Protein AF-A0AAN0LE16-F1 (afdb_monomer)

Radius of gyration: 21.54 Å; Cα contacts (8 Å, |Δi|>4): 154; chains: 1; bounding box: 34×26×101 Å

Foldseek 3Di:
DDDDDPPPPPPPPPPPPPPDPVLVVVVVQWDPDWDWQDDPVATKTWTDGPPAQKIKIDGDPVVLVVVVVCVVPPPDDDDPDDPQRVRLVSVLSVCVVVVNNQKHFDDWADSDPPIIMTGIDGPDDDPPDDD

Mean predicted aligned error: 11.88 Å

Solvent-accessible surface area (backbone atoms only — not comparable to full-atom values): 8184 Å² total; per-residue (Å²): 134,83,90,82,85,84,80,83,74,82,81,78,74,75,84,73,73,85,72,52,69,67,45,58,56,56,59,65,52,35,43,87,64,76,42,79,42,81,52,102,88,49,52,31,38,34,23,48,37,73,85,54,62,34,35,40,31,31,67,34,74,74,51,50,55,48,48,58,49,40,72,75,69,42,91,88,68,86,68,100,59,54,75,64,57,52,48,50,48,49,52,50,49,49,33,39,77,70,79,36,56,79,37,40,77,77,49,81,38,84,62,46,96,78,34,32,38,36,31,46,49,65,76,76,80,75,78,82,79,86,128

Nearest PDB structures (foldseek):
  1sj5-assembly1_A  TM=2.923E-01  e=8.971E-01  Thermotoga maritima
  4yff-assembly1_D  TM=3.882E-01  e=1.872E+00  Homo sapiens
  4yff-assembly2_C  TM=3.884E-01  e=1.872E+00  Homo sapiens
  1vjl-assembly1_A  TM=2.701E-01  e=1.558E+00  Thermotoga maritima
  5dv7-assembly1_C  TM=2.361E-01  e=1.991E+00  Mus musculus

Sequence (131 aa):
MYMKIAFAVSLTACLVGCATTESMSRVSSYRQTVIHVPMPDDTYRLYEHKSDDSLLVAPSMSKIVSIGMAQGATLGLADTMTPEQKLEAAAQQHLTNTGRGQCKITRGYMLQKPLFEFWFECPAPLPASKT

Structure (mmCIF, N/CA/C/O backbone):
data_AF-A0AAN0LE16-F1
#
_entry.id   AF-A0AAN0LE16-F1
#
loop_
_atom_site.group_PDB
_atom_site.id
_atom_site.type_symbol
_atom_site.label_atom_id
_atom_site.label_alt_id
_atom_site.label_comp_id
_atom_site.label_asym_id
_atom_site.label_entity_id
_atom_site.label_seq_id
_atom_site.pdbx_PDB_ins_code
_atom_site.Cartn_x
_atom_site.Cartn_y
_atom_site.Cartn_z
_atom_site.occupancy
_atom_site.B_iso_or_equiv
_atom_site.auth_seq_id
_atom_site.auth_comp_id
_atom_site.auth_asym_id
_atom_site.auth_atom_id
_atom_site.pdbx_PDB_model_num
ATOM 1 N N . MET A 1 1 ? 5.303 -10.128 -64.568 1.00 34.38 1 MET A N 1
ATOM 2 C CA . MET A 1 1 ? 6.570 -9.485 -64.160 1.00 34.38 1 MET A CA 1
ATOM 3 C C . MET A 1 1 ? 6.221 -8.274 -63.291 1.00 34.38 1 MET A C 1
ATOM 5 O O . MET A 1 1 ? 5.522 -7.410 -63.792 1.00 34.38 1 MET A O 1
ATOM 9 N N . TYR A 1 2 ? 6.600 -8.318 -62.002 1.00 42.81 2 TYR A N 1
ATOM 10 C CA . TYR A 1 2 ? 6.772 -7.246 -60.989 1.00 42.81 2 TYR A CA 1
ATOM 11 C C . TYR A 1 2 ? 5.765 -6.067 -60.927 1.00 42.81 2 TYR A C 1
ATOM 13 O O . TYR A 1 2 ? 5.731 -5.226 -61.811 1.00 42.81 2 TYR A O 1
ATOM 21 N N . MET A 1 3 ? 4.885 -6.001 -59.912 1.00 42.00 3 MET A N 1
ATOM 22 C CA . MET A 1 3 ? 5.106 -5.405 -58.567 1.00 42.00 3 MET A CA 1
ATOM 23 C C . MET A 1 3 ? 5.349 -3.883 -58.655 1.00 42.00 3 MET A C 1
ATOM 25 O O . MET A 1 3 ? 6.356 -3.456 -59.207 1.00 42.00 3 MET A O 1
ATOM 29 N N . LYS A 1 4 ? 4.467 -3.019 -58.130 1.00 40.91 4 LYS A N 1
ATOM 30 C CA . LYS A 1 4 ? 4.524 -2.543 -56.734 1.00 40.91 4 LYS A CA 1
ATOM 31 C C . LYS A 1 4 ? 3.245 -1.776 -56.363 1.00 40.91 4 LYS A C 1
ATOM 33 O O . LYS A 1 4 ? 2.940 -0.740 -56.943 1.00 40.91 4 LYS A O 1
ATOM 38 N N . ILE A 1 5 ? 2.544 -2.285 -55.356 1.00 57.62 5 ILE A N 1
ATOM 39 C CA . ILE A 1 5 ? 1.454 -1.614 -54.648 1.00 57.62 5 ILE A CA 1
ATOM 40 C C . ILE A 1 5 ? 2.117 -0.711 -53.600 1.00 57.62 5 ILE A C 1
ATOM 42 O O . ILE A 1 5 ? 2.756 -1.216 -52.679 1.00 57.62 5 ILE A O 1
ATOM 46 N N . ALA A 1 6 ? 2.012 0.610 -53.742 1.00 49.53 6 ALA A N 1
ATOM 47 C CA . ALA A 1 6 ? 2.484 1.550 -52.727 1.00 49.53 6 ALA A CA 1
ATOM 48 C C . ALA A 1 6 ? 1.350 1.826 -51.729 1.00 49.53 6 ALA A C 1
ATOM 50 O O . ALA A 1 6 ? 0.603 2.794 -51.845 1.00 49.53 6 ALA A O 1
ATOM 51 N N . PHE A 1 7 ? 1.214 0.916 -50.764 1.00 46.38 7 PHE A N 1
ATOM 52 C CA . PHE A 1 7 ? 0.442 1.098 -49.538 1.00 46.38 7 PHE A CA 1
ATOM 53 C C . PHE A 1 7 ? 1.080 2.231 -48.714 1.00 46.38 7 PHE A C 1
ATOM 55 O O . PHE A 1 7 ? 2.042 2.011 -47.983 1.00 46.38 7 PHE A O 1
ATOM 62 N N . ALA A 1 8 ? 0.553 3.448 -48.821 1.00 51.22 8 ALA A N 1
ATOM 63 C CA . ALA A 1 8 ? 0.817 4.515 -47.859 1.00 51.22 8 ALA A CA 1
ATOM 64 C C . ALA A 1 8 ? -0.232 4.437 -46.737 1.00 51.22 8 ALA A C 1
ATOM 66 O O . ALA A 1 8 ? -1.139 5.259 -46.652 1.00 51.22 8 ALA A O 1
ATOM 67 N N . VAL A 1 9 ? -0.148 3.400 -45.898 1.00 56.00 9 VAL A N 1
ATOM 68 C CA . VAL A 1 9 ? -0.904 3.348 -44.639 1.00 56.00 9 VAL A CA 1
ATOM 69 C C . VAL A 1 9 ? -0.045 4.020 -43.580 1.00 56.00 9 VAL A C 1
ATOM 71 O O . VAL A 1 9 ? 0.924 3.453 -43.082 1.00 56.00 9 VAL A O 1
ATOM 74 N N . SER A 1 10 ? -0.390 5.275 -43.295 1.00 51.47 10 SER A N 1
ATOM 75 C CA . SER A 1 10 ? 0.132 6.042 -42.168 1.00 51.47 10 SER A CA 1
ATOM 76 C C . SER A 1 10 ? -0.201 5.294 -40.879 1.00 51.47 10 SER A C 1
ATOM 78 O O . SER A 1 10 ? -1.346 5.281 -40.429 1.00 51.47 10 SER A O 1
ATOM 80 N N . LEU A 1 11 ? 0.808 4.635 -40.314 1.00 54.72 11 LEU A N 1
ATOM 81 C CA . LEU A 1 11 ? 0.750 3.890 -39.064 1.00 54.72 11 LEU A CA 1
ATOM 82 C C . LEU A 1 11 ? 0.708 4.868 -37.875 1.00 54.72 11 LEU A C 1
ATOM 84 O O . LEU A 1 11 ? 1.636 4.937 -37.075 1.00 54.72 11 LEU A O 1
ATOM 88 N N . THR A 1 12 ? -0.365 5.649 -37.752 1.00 59.88 12 THR A N 1
ATOM 89 C CA . THR A 1 12 ? -0.654 6.403 -36.526 1.00 59.88 12 THR A CA 1
ATOM 90 C C . THR A 1 12 ? -1.321 5.443 -35.546 1.00 59.88 12 THR A C 1
ATOM 92 O O . THR A 1 12 ? -2.534 5.459 -35.353 1.00 59.88 12 THR A O 1
ATOM 95 N N . ALA A 1 13 ? -0.530 4.536 -34.970 1.00 57.16 13 ALA A N 1
ATOM 96 C CA . ALA A 1 13 ? -0.982 3.699 -33.870 1.00 57.16 13 ALA A CA 1
ATOM 97 C C . ALA A 1 13 ? -1.178 4.600 -32.645 1.00 57.16 13 ALA A C 1
ATOM 99 O O . ALA A 1 13 ? -0.218 5.018 -31.997 1.00 57.16 13 ALA A O 1
ATOM 100 N N . CYS A 1 14 ? -2.433 4.946 -32.360 1.00 51.38 14 CYS A N 1
ATOM 101 C CA . CYS A 1 14 ? -2.826 5.570 -31.110 1.00 51.38 14 CYS A CA 1
ATOM 102 C C . CYS A 1 14 ? -2.280 4.730 -29.947 1.00 51.38 14 CYS A C 1
ATOM 104 O O . CYS A 1 14 ? -2.691 3.587 -29.754 1.00 51.38 14 CYS A O 1
ATOM 106 N N . LEU A 1 15 ? -1.372 5.307 -29.159 1.00 51.12 15 LEU A N 1
ATOM 107 C CA . LEU A 1 15 ? -0.994 4.806 -27.840 1.00 51.12 15 LEU A CA 1
ATOM 108 C C . LEU A 1 15 ? -2.182 5.006 -26.888 1.00 51.12 15 LEU A C 1
ATOM 110 O O . LEU A 1 15 ? -2.142 5.835 -25.983 1.00 51.12 15 LEU A O 1
ATOM 114 N N . VAL A 1 16 ? -3.274 4.275 -27.107 1.00 56.88 16 VAL A N 1
ATOM 115 C CA . VAL A 1 16 ? -4.342 4.153 -26.117 1.00 56.88 16 VAL A CA 1
ATOM 116 C C . VAL A 1 16 ? -3.843 3.129 -25.107 1.00 56.88 16 VAL A C 1
ATOM 118 O O . VAL A 1 16 ? -4.120 1.934 -25.198 1.00 56.88 16 VAL A O 1
ATOM 121 N N . GLY A 1 17 ? -2.999 3.587 -24.180 1.00 56.88 17 GLY A N 1
ATOM 122 C CA . GLY A 1 17 ? -2.675 2.805 -22.998 1.00 56.88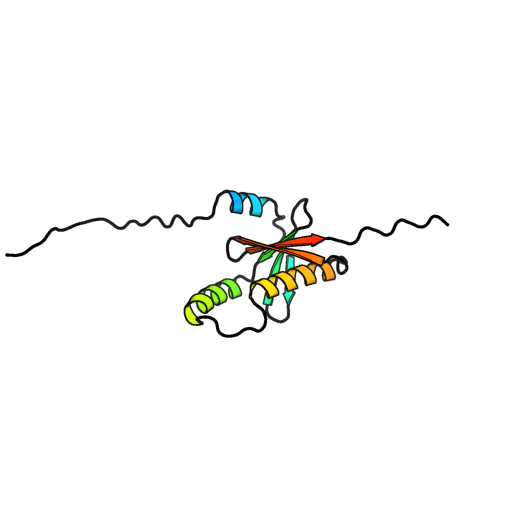 17 GLY A CA 1
ATOM 123 C C . GLY A 1 17 ? -3.994 2.458 -22.322 1.00 56.88 17 GLY A C 1
ATOM 124 O O . GLY A 1 17 ? -4.718 3.357 -21.900 1.00 56.88 17 GLY A O 1
ATOM 125 N N . CYS A 1 18 ? -4.339 1.172 -22.284 1.00 59.38 18 CYS A N 1
ATOM 126 C CA . CYS A 1 18 ? -5.544 0.675 -21.631 1.00 59.38 18 CYS A CA 1
ATOM 127 C C . CYS A 1 18 ? -5.386 0.808 -20.107 1.00 59.38 18 CYS A C 1
ATOM 129 O O . CYS A 1 18 ? -5.226 -0.180 -19.401 1.00 59.38 18 CYS A O 1
ATOM 131 N N . ALA A 1 19 ? -5.376 2.036 -19.592 1.00 55.75 19 ALA A N 1
ATOM 132 C CA . ALA A 1 19 ? -5.783 2.292 -18.225 1.00 55.75 19 ALA A CA 1
ATOM 133 C C . ALA A 1 19 ? -7.311 2.230 -18.246 1.00 55.75 19 ALA A C 1
ATOM 135 O O . ALA A 1 19 ? -7.975 3.119 -18.779 1.00 55.75 19 ALA A O 1
ATOM 136 N N . THR A 1 20 ? -7.868 1.125 -17.765 1.00 62.84 20 THR A N 1
ATOM 137 C CA . THR A 1 20 ? -9.313 0.970 -17.614 1.00 62.84 20 THR A CA 1
ATOM 138 C C . THR A 1 20 ? -9.830 2.087 -16.709 1.00 62.84 20 THR A C 1
ATOM 140 O O . THR A 1 20 ? -9.225 2.395 -15.679 1.00 62.84 20 THR A O 1
ATOM 143 N N . THR A 1 21 ? -10.941 2.718 -17.093 1.00 70.81 21 THR A N 1
ATOM 144 C CA . THR A 1 21 ? -11.575 3.809 -16.328 1.00 70.81 21 THR A CA 1
ATOM 145 C C . THR A 1 21 ? -11.801 3.423 -14.865 1.00 70.81 21 THR A C 1
ATOM 147 O O . THR A 1 21 ? -11.613 4.243 -13.972 1.00 70.81 21 THR A O 1
ATOM 150 N N . GLU A 1 22 ? -12.095 2.147 -14.617 1.00 76.06 22 GLU A N 1
ATOM 151 C CA . GLU A 1 22 ? -12.272 1.557 -13.289 1.00 76.06 22 GLU A CA 1
ATOM 152 C C . GLU A 1 22 ? -11.037 1.708 -12.384 1.00 76.06 22 GLU A C 1
ATOM 154 O O . GLU A 1 22 ? -11.169 2.097 -11.223 1.00 76.06 22 GLU A O 1
ATOM 159 N N . SER A 1 23 ? -9.825 1.486 -12.906 1.00 72.19 23 SER A N 1
ATOM 160 C CA . SER A 1 23 ? -8.586 1.616 -12.126 1.00 72.19 23 SER A CA 1
ATOM 161 C C . SER A 1 23 ? -8.328 3.070 -11.739 1.00 72.19 23 SER A C 1
ATOM 163 O O . SER A 1 23 ? -7.950 3.354 -10.604 1.00 72.19 23 SER A O 1
ATOM 165 N N . MET A 1 24 ? -8.590 4.010 -12.653 1.00 74.12 24 MET A N 1
ATOM 166 C CA . MET A 1 24 ? -8.450 5.444 -12.375 1.00 74.12 24 MET A CA 1
ATOM 167 C C . MET A 1 24 ? -9.449 5.908 -11.312 1.00 74.12 24 MET A C 1
ATOM 169 O O . MET A 1 24 ? -9.086 6.643 -10.391 1.00 74.12 24 MET A O 1
ATOM 173 N N . SER A 1 25 ? -10.696 5.440 -11.403 1.00 82.12 25 SER A N 1
ATOM 174 C CA . SER A 1 25 ? -11.714 5.692 -10.385 1.00 82.12 25 SER A CA 1
ATOM 175 C C . SER A 1 25 ? -11.304 5.123 -9.026 1.00 82.12 25 SER A C 1
ATOM 177 O O . SER A 1 25 ? -11.438 5.824 -8.023 1.00 82.12 25 SER A O 1
ATOM 179 N N . ARG A 1 26 ? -10.728 3.915 -8.973 1.00 89.38 26 ARG A N 1
ATOM 180 C CA . ARG A 1 26 ? -10.241 3.318 -7.719 1.00 89.38 26 ARG A CA 1
ATOM 181 C C . ARG A 1 26 ? -9.052 4.076 -7.132 1.00 89.38 26 ARG A C 1
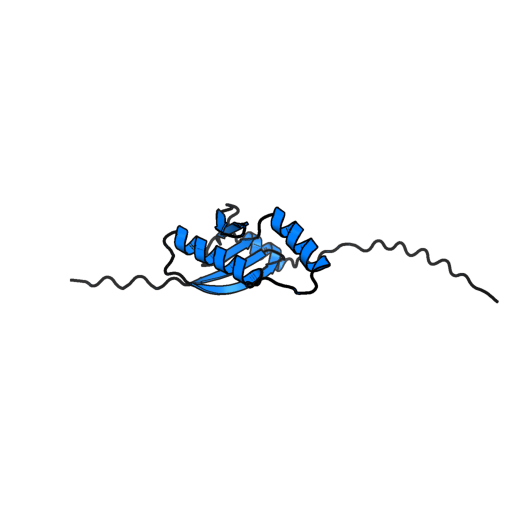ATOM 183 O O . ARG A 1 26 ? -9.035 4.333 -5.941 1.00 89.38 26 ARG A O 1
ATOM 190 N N . VAL A 1 27 ? -8.092 4.537 -7.933 1.00 87.25 27 VAL A N 1
ATOM 191 C CA . VAL A 1 27 ? -6.981 5.360 -7.412 1.00 87.25 27 VAL A CA 1
ATOM 192 C C . VAL A 1 27 ? -7.496 6.666 -6.781 1.00 87.25 27 VAL A C 1
ATOM 194 O O . VAL A 1 27 ? -6.941 7.145 -5.794 1.00 87.25 27 VAL A O 1
ATOM 197 N N . SER A 1 28 ? -8.598 7.228 -7.287 1.00 88.75 28 SER A N 1
ATOM 198 C CA . SER A 1 28 ? -9.184 8.466 -6.750 1.00 88.75 28 SER A CA 1
ATOM 199 C C . SER A 1 28 ? -9.798 8.329 -5.345 1.00 88.75 28 SER A C 1
ATOM 201 O O . SER A 1 28 ? -9.991 9.340 -4.656 1.00 88.75 28 SER A O 1
ATOM 203 N N . SER A 1 29 ? -10.088 7.106 -4.883 1.00 92.50 29 SER A N 1
ATOM 204 C CA . SER A 1 29 ? -10.611 6.861 -3.531 1.00 92.50 29 SER A CA 1
ATOM 205 C C . SER A 1 29 ? -9.523 6.893 -2.449 1.00 92.50 29 SER A C 1
ATOM 207 O O . SER A 1 29 ? -9.834 6.871 -1.257 1.00 92.50 29 SER A O 1
ATOM 209 N N . TYR A 1 30 ? -8.260 7.063 -2.844 1.00 92.31 30 TYR A N 1
ATOM 210 C CA . TYR A 1 30 ? -7.130 7.274 -1.946 1.00 92.31 30 TYR A CA 1
ATOM 211 C C . TYR A 1 30 ? -6.912 8.741 -1.600 1.00 92.31 30 TYR A C 1
ATOM 213 O O . TYR A 1 30 ? -7.240 9.659 -2.360 1.00 92.31 30 TYR A O 1
ATOM 221 N N . ARG A 1 31 ? -6.344 8.981 -0.418 1.00 93.12 31 ARG A N 1
ATOM 222 C CA . ARG A 1 31 ? -5.860 10.306 -0.024 1.00 93.12 31 ARG A CA 1
ATOM 223 C C . ARG A 1 31 ? -4.636 10.663 -0.860 1.00 93.12 31 ARG A C 1
ATOM 225 O O . ARG A 1 31 ? -3.787 9.822 -1.109 1.00 93.12 31 ARG A O 1
ATOM 232 N N . GLN A 1 32 ? -4.522 11.927 -1.256 1.00 87.81 32 GLN A N 1
ATOM 233 C CA . GLN A 1 32 ? -3.379 12.409 -2.045 1.00 87.81 32 GLN A CA 1
ATOM 234 C C . GLN A 1 32 ? -2.124 12.664 -1.194 1.00 87.81 32 GLN A C 1
ATOM 236 O O . GLN A 1 32 ? -1.056 12.939 -1.734 1.00 87.81 32 GLN A O 1
ATOM 241 N N . THR A 1 33 ? -2.242 12.576 0.133 1.00 92.06 33 THR A N 1
ATOM 242 C CA . THR A 1 33 ? -1.113 12.687 1.055 1.00 92.06 33 THR A CA 1
ATOM 243 C C . THR A 1 33 ? -0.180 11.498 0.873 1.00 92.06 33 THR A C 1
ATOM 245 O O . THR A 1 33 ? -0.554 10.363 1.164 1.00 92.06 33 THR A O 1
ATOM 248 N N . VAL A 1 34 ? 1.038 11.774 0.412 1.00 93.31 34 VAL A N 1
ATOM 249 C CA . VAL A 1 34 ? 2.062 10.748 0.217 1.00 93.31 34 VAL A CA 1
ATOM 250 C C . VAL A 1 34 ? 2.776 10.474 1.529 1.00 93.31 34 VAL A C 1
ATOM 252 O O . VAL A 1 34 ? 3.385 11.370 2.116 1.00 93.31 34 VAL A O 1
ATOM 255 N N . ILE A 1 35 ? 2.751 9.219 1.952 1.00 94.88 35 ILE A N 1
ATOM 256 C CA . ILE A 1 35 ? 3.492 8.735 3.108 1.00 94.88 35 ILE A CA 1
ATOM 257 C C . ILE A 1 35 ? 4.739 8.030 2.591 1.00 94.88 35 ILE A C 1
ATOM 259 O O . ILE A 1 35 ? 4.652 7.123 1.767 1.00 94.88 35 ILE A O 1
ATOM 263 N N . HIS A 1 36 ? 5.905 8.463 3.054 1.00 94.69 36 HIS A N 1
ATOM 264 C CA . HIS A 1 36 ? 7.176 7.873 2.657 1.00 94.69 36 HIS A CA 1
ATOM 265 C C . HIS A 1 36 ? 7.603 6.857 3.709 1.00 94.69 36 HIS A C 1
ATOM 267 O O . HIS A 1 36 ? 7.798 7.212 4.870 1.00 94.69 36 HIS A O 1
ATOM 273 N N . VAL A 1 37 ? 7.733 5.598 3.301 1.00 93.56 37 VAL A N 1
ATOM 274 C CA . VAL A 1 37 ? 8.133 4.497 4.180 1.00 93.56 37 VAL A CA 1
ATOM 275 C C . VAL A 1 37 ? 9.526 4.037 3.768 1.00 93.56 37 VAL A C 1
ATOM 277 O O . VAL A 1 37 ? 9.667 3.410 2.713 1.00 93.56 37 VAL A O 1
ATOM 280 N N . PRO A 1 38 ? 10.565 4.372 4.550 1.00 92.25 38 PRO A N 1
ATOM 281 C CA . PRO A 1 38 ? 11.906 3.883 4.290 1.00 92.25 38 PRO A CA 1
ATOM 282 C C . PRO A 1 38 ? 11.979 2.385 4.601 1.00 92.25 38 PRO A C 1
ATOM 284 O O . PRO A 1 38 ? 11.582 1.941 5.677 1.00 92.25 38 PRO A O 1
ATOM 287 N N . MET A 1 39 ? 12.509 1.624 3.652 1.00 90.75 39 MET A N 1
ATOM 288 C CA . MET A 1 39 ? 12.810 0.199 3.749 1.00 90.75 39 MET A CA 1
ATOM 289 C C . MET A 1 39 ? 14.296 -0.014 3.419 1.00 90.75 39 MET A C 1
ATOM 291 O O . MET A 1 39 ? 14.932 0.884 2.861 1.00 90.75 39 MET A O 1
ATOM 295 N N . PRO A 1 40 ? 14.880 -1.187 3.726 1.00 86.44 40 PRO A N 1
ATOM 296 C CA . PRO A 1 40 ? 16.297 -1.446 3.461 1.00 86.44 40 PRO A CA 1
ATOM 297 C C . PRO A 1 40 ? 16.717 -1.266 1.995 1.00 86.44 40 PRO A C 1
ATOM 299 O O . PRO A 1 40 ? 17.883 -1.002 1.721 1.00 86.44 40 PRO A O 1
ATOM 302 N N . ASP A 1 41 ? 15.784 -1.429 1.055 1.00 81.44 41 ASP A N 1
ATOM 303 C CA . ASP A 1 41 ? 16.057 -1.455 -0.379 1.00 81.44 41 ASP A CA 1
ATOM 304 C C . ASP A 1 41 ? 15.571 -0.217 -1.151 1.00 81.44 41 ASP A C 1
ATOM 306 O O . ASP A 1 41 ? 15.974 -0.043 -2.302 1.00 81.44 41 ASP A O 1
ATOM 310 N N . ASP A 1 42 ? 14.673 0.595 -0.578 1.00 85.69 42 ASP A N 1
ATOM 311 C CA . ASP A 1 42 ? 14.223 1.886 -1.120 1.00 85.69 42 ASP A CA 1
ATOM 312 C C . ASP A 1 42 ? 13.294 2.628 -0.136 1.00 85.69 42 ASP A C 1
ATOM 314 O O . ASP A 1 42 ? 12.905 2.107 0.904 1.00 85.69 42 ASP A O 1
ATOM 318 N N . THR A 1 43 ? 12.859 3.834 -0.502 1.00 89.88 43 THR A N 1
ATOM 319 C CA . THR A 1 43 ? 11.716 4.518 0.110 1.00 89.88 43 THR A CA 1
ATOM 320 C C . THR A 1 43 ? 10.458 4.344 -0.738 1.00 89.88 43 THR A C 1
ATOM 322 O O . THR A 1 43 ? 10.371 4.818 -1.873 1.00 89.88 43 THR A O 1
ATOM 325 N N . TYR A 1 44 ? 9.449 3.697 -0.164 1.00 92.56 44 TYR A N 1
ATOM 326 C CA . TYR A 1 44 ? 8.163 3.456 -0.809 1.00 92.56 44 TYR A CA 1
ATOM 327 C C . TYR A 1 44 ? 7.187 4.599 -0.545 1.00 92.56 44 TYR A C 1
ATOM 329 O O . TYR A 1 44 ? 7.249 5.264 0.489 1.00 92.56 44 TYR A O 1
ATOM 337 N N . ARG A 1 45 ? 6.275 4.827 -1.491 1.00 94.31 45 ARG A N 1
ATOM 338 C CA . ARG A 1 45 ? 5.218 5.838 -1.393 1.00 94.31 45 ARG A CA 1
ATOM 339 C C . ARG A 1 45 ? 3.895 5.149 -1.123 1.00 94.31 45 ARG A C 1
ATOM 341 O O . ARG A 1 45 ? 3.473 4.310 -1.915 1.00 94.31 45 ARG A O 1
ATOM 348 N N . LEU A 1 46 ? 3.250 5.509 -0.028 1.00 95.12 46 LEU A N 1
ATOM 349 C CA . LEU A 1 46 ? 1.984 4.942 0.398 1.00 95.12 46 LEU A CA 1
ATOM 350 C C . LEU A 1 46 ? 0.897 6.007 0.432 1.00 95.12 46 LEU A C 1
ATOM 352 O O . LEU A 1 46 ? 1.157 7.176 0.721 1.00 95.12 46 LEU A O 1
ATOM 356 N N . TYR A 1 47 ? -0.325 5.563 0.176 1.00 95.44 47 TYR A N 1
ATOM 357 C CA . TYR A 1 47 ? -1.529 6.371 0.239 1.00 95.44 47 TYR A CA 1
ATOM 358 C C . TYR A 1 47 ? -2.586 5.587 1.009 1.00 95.44 47 TYR A C 1
ATOM 360 O O . TYR A 1 47 ? -2.855 4.424 0.705 1.00 95.44 47 TYR A O 1
ATOM 368 N N . GLU A 1 48 ? -3.197 6.220 2.003 1.00 95.12 48 GLU A N 1
ATOM 369 C CA . GLU A 1 48 ? -4.295 5.604 2.746 1.00 95.12 48 GLU A CA 1
ATOM 370 C C . GLU A 1 48 ? -5.604 5.752 1.982 1.00 95.12 48 GLU A C 1
ATOM 372 O O . GLU A 1 48 ? -5.884 6.811 1.400 1.00 95.12 48 GLU A O 1
ATOM 377 N N . HIS A 1 49 ? -6.418 4.699 1.985 1.00 95.25 49 HIS A N 1
ATOM 378 C CA . HIS A 1 49 ? -7.777 4.810 1.482 1.00 95.25 49 HIS A CA 1
ATOM 379 C C . HIS A 1 49 ? -8.570 5.803 2.341 1.00 95.25 49 HIS A C 1
ATOM 381 O O . HIS A 1 49 ? -8.314 5.983 3.534 1.00 95.25 49 HIS A O 1
ATOM 387 N N . LYS A 1 50 ? -9.540 6.499 1.743 1.00 93.56 50 LYS A N 1
ATOM 388 C CA . LYS A 1 50 ? -10.326 7.507 2.472 1.00 93.56 50 LYS A CA 1
ATOM 389 C C . LYS A 1 50 ? -11.222 6.896 3.554 1.00 93.56 50 LYS A C 1
ATOM 391 O O . LYS A 1 50 ? -11.455 7.566 4.559 1.00 93.56 50 LYS A O 1
ATOM 396 N N . SER A 1 51 ? -11.705 5.675 3.330 1.00 90.00 51 SER A N 1
ATOM 397 C CA . SER A 1 51 ? -12.756 5.024 4.129 1.00 90.00 51 SER A CA 1
ATOM 398 C C . SER A 1 51 ? -12.542 3.542 4.434 1.00 90.00 51 SER A C 1
ATOM 400 O O . SER A 1 51 ? -13.251 3.014 5.280 1.00 90.00 51 SER A O 1
ATOM 402 N N . ASP A 1 52 ? -11.621 2.871 3.741 1.00 91.69 52 ASP A N 1
ATOM 403 C CA . ASP A 1 52 ? -11.515 1.406 3.769 1.00 91.69 52 ASP A CA 1
ATOM 404 C C . ASP A 1 52 ? -10.191 1.042 4.439 1.00 91.69 52 ASP A C 1
ATOM 406 O O . ASP A 1 52 ? -9.247 1.838 4.427 1.00 91.69 52 ASP A O 1
ATOM 410 N N . ASP A 1 53 ? -10.087 -0.180 4.951 1.00 94.44 53 ASP A N 1
ATOM 411 C CA . ASP A 1 53 ? -8.841 -0.716 5.499 1.00 94.44 53 ASP A CA 1
ATOM 412 C C . ASP A 1 53 ? -7.918 -1.204 4.372 1.00 94.44 53 ASP A C 1
ATOM 414 O O . ASP A 1 53 ? -7.610 -2.391 4.236 1.00 94.44 53 ASP A O 1
ATOM 418 N N . SER A 1 54 ? -7.508 -0.274 3.504 1.00 95.94 54 SER A N 1
ATOM 419 C CA . SER A 1 54 ? -6.562 -0.547 2.426 1.00 95.94 54 SER A CA 1
ATOM 420 C C . SER A 1 54 ? -5.537 0.561 2.206 1.00 95.94 54 SER A C 1
ATOM 422 O O . SER A 1 54 ? -5.743 1.741 2.509 1.00 95.94 54 SER A O 1
ATOM 424 N N . LEU A 1 55 ? -4.388 0.149 1.682 1.00 96.44 55 LEU A N 1
ATOM 425 C CA . LEU A 1 55 ? -3.232 0.982 1.389 1.00 96.44 55 LEU A CA 1
ATOM 426 C C . LEU A 1 55 ? -2.867 0.815 -0.079 1.00 96.44 55 LEU A C 1
ATOM 428 O O . LEU A 1 55 ? -2.671 -0.303 -0.548 1.00 96.44 55 LEU A O 1
ATOM 432 N N . LEU A 1 56 ? -2.721 1.928 -0.790 1.00 96.06 56 LEU A N 1
ATOM 433 C CA . LEU A 1 56 ? -2.104 1.939 -2.108 1.00 96.06 56 LEU A CA 1
ATOM 434 C C . LEU A 1 56 ? -0.607 2.165 -1.926 1.00 96.06 56 LEU A C 1
ATOM 436 O O . LEU A 1 56 ? -0.196 3.121 -1.269 1.00 96.06 56 LEU A O 1
ATOM 440 N N . VAL A 1 57 ? 0.208 1.306 -2.519 1.00 94.88 57 VAL A N 1
ATOM 441 C CA . VAL A 1 57 ? 1.663 1.314 -2.393 1.00 94.88 57 VAL A CA 1
ATOM 442 C C . VAL A 1 57 ? 2.276 1.442 -3.775 1.00 94.88 57 VAL A C 1
ATOM 444 O O . VAL A 1 57 ? 1.925 0.726 -4.713 1.00 94.88 57 VAL A O 1
ATOM 447 N N . ALA A 1 58 ? 3.218 2.365 -3.891 1.00 91.94 58 ALA A N 1
ATOM 448 C CA . ALA A 1 58 ? 3.974 2.622 -5.096 1.00 91.94 58 ALA A CA 1
ATOM 449 C C . ALA A 1 58 ? 5.478 2.562 -4.795 1.00 91.94 58 ALA A C 1
ATOM 451 O O . ALA A 1 58 ? 5.927 3.098 -3.775 1.00 91.94 58 ALA A O 1
ATOM 452 N N . PRO A 1 59 ? 6.292 2.008 -5.705 1.00 87.25 59 PRO A N 1
ATOM 453 C CA . PRO A 1 59 ? 7.738 2.171 -5.636 1.00 87.25 59 PRO A CA 1
ATOM 454 C C . PRO A 1 59 ? 8.145 3.645 -5.813 1.00 87.25 59 PRO A C 1
ATOM 456 O O . PRO A 1 59 ? 7.357 4.495 -6.271 1.00 87.25 59 PRO A O 1
ATOM 459 N N . SER A 1 60 ? 9.393 3.960 -5.459 1.00 79.50 60 SER A N 1
ATOM 460 C CA . SER A 1 60 ? 9.990 5.263 -5.763 1.00 79.50 60 SER A CA 1
ATOM 461 C C . SER A 1 60 ? 10.039 5.497 -7.279 1.00 79.50 60 SER A C 1
ATOM 463 O O . SER A 1 60 ? 10.066 4.555 -8.073 1.00 79.50 60 SER A O 1
ATOM 465 N N . MET A 1 61 ? 10.055 6.762 -7.710 1.00 67.38 61 MET A N 1
ATOM 466 C CA . MET A 1 61 ? 10.145 7.087 -9.143 1.00 67.38 61 MET A CA 1
ATOM 467 C C . MET A 1 61 ? 11.431 6.531 -9.773 1.00 67.38 61 MET A C 1
ATOM 469 O O . MET A 1 61 ? 11.384 5.986 -10.874 1.00 67.38 61 MET A O 1
ATOM 473 N N . SER A 1 62 ? 12.550 6.580 -9.047 1.00 62.47 62 SER A N 1
ATOM 474 C CA . SER A 1 62 ? 13.835 6.017 -9.479 1.00 62.47 62 SER A CA 1
ATOM 475 C C . SER A 1 62 ? 13.756 4.504 -9.689 1.00 62.47 62 SER A C 1
ATOM 477 O O . SER A 1 62 ? 14.308 3.974 -10.653 1.00 62.47 62 SER A O 1
ATOM 479 N N . LYS A 1 63 ? 13.003 3.803 -8.836 1.00 64.81 63 LYS A N 1
ATOM 480 C CA . LYS A 1 63 ? 12.807 2.357 -8.944 1.00 64.81 63 LYS A CA 1
ATOM 481 C C . LYS A 1 63 ? 11.803 1.957 -10.016 1.00 64.81 63 LYS A C 1
ATOM 483 O O . LYS A 1 63 ? 11.879 0.859 -10.540 1.00 64.81 63 LYS A O 1
ATOM 488 N N . ILE A 1 64 ? 10.903 2.847 -10.422 1.00 60.28 64 ILE A N 1
ATOM 489 C CA . ILE A 1 64 ? 10.014 2.599 -11.569 1.00 60.28 64 ILE A CA 1
ATOM 490 C C . ILE A 1 64 ? 10.814 2.537 -12.868 1.00 60.28 64 ILE A C 1
ATOM 492 O O . ILE A 1 64 ? 10.581 1.651 -13.689 1.00 60.28 64 ILE A O 1
ATOM 496 N N . VAL A 1 65 ? 11.800 3.425 -13.020 1.00 60.50 65 VAL A N 1
ATOM 497 C CA . VAL A 1 65 ? 12.730 3.388 -14.155 1.00 60.50 65 VAL A CA 1
ATOM 498 C C . VAL A 1 65 ? 13.554 2.101 -14.123 1.00 60.50 65 VAL A C 1
ATOM 500 O O . VAL A 1 65 ? 13.642 1.414 -15.140 1.00 60.50 65 VAL A O 1
ATOM 503 N N . SER A 1 66 ? 14.091 1.715 -12.959 1.00 60.75 66 SER A N 1
ATOM 504 C CA . SER A 1 66 ? 14.874 0.480 -12.851 1.00 60.75 66 SER A CA 1
ATOM 505 C C . SER A 1 66 ? 14.035 -0.786 -13.026 1.00 60.75 66 SER A C 1
ATOM 507 O O . SER A 1 66 ? 14.524 -1.715 -13.649 1.00 60.75 66 SER A O 1
ATOM 509 N N . ILE A 1 67 ? 12.775 -0.832 -12.579 1.00 59.75 67 ILE A N 1
ATOM 510 C CA . ILE A 1 67 ? 11.852 -1.949 -12.844 1.00 59.75 67 ILE A CA 1
ATOM 511 C C . ILE A 1 67 ? 11.556 -2.050 -14.342 1.00 59.75 67 ILE A C 1
ATOM 513 O O . ILE A 1 67 ? 11.597 -3.149 -14.888 1.00 59.75 67 ILE A O 1
ATOM 517 N N . GLY A 1 68 ? 11.298 -0.928 -15.021 1.00 58.97 68 GLY A N 1
ATOM 518 C CA . GLY A 1 68 ? 11.067 -0.914 -16.468 1.00 58.97 68 GLY A CA 1
ATOM 519 C C . GLY A 1 68 ? 12.285 -1.395 -17.262 1.00 58.97 68 GLY A C 1
ATOM 520 O O . GLY A 1 68 ? 12.145 -2.180 -18.198 1.00 58.97 68 GLY A O 1
ATOM 521 N N . MET A 1 69 ? 13.490 -0.991 -16.849 1.00 55.81 69 MET A N 1
ATOM 522 C CA . MET A 1 69 ? 14.739 -1.449 -17.464 1.00 55.81 69 MET A CA 1
ATOM 523 C C . MET A 1 69 ? 15.088 -2.894 -17.089 1.00 55.81 69 MET A C 1
ATOM 525 O O . MET A 1 69 ? 15.509 -3.652 -17.954 1.00 55.81 69 MET A O 1
ATOM 529 N N . ALA A 1 70 ? 14.876 -3.307 -15.837 1.00 56.66 70 ALA A N 1
ATOM 530 C CA . ALA A 1 70 ? 15.132 -4.667 -15.372 1.00 56.66 70 ALA A CA 1
ATOM 531 C C . ALA A 1 70 ? 14.182 -5.669 -16.034 1.00 56.66 70 ALA A C 1
ATOM 533 O O . ALA A 1 70 ? 14.651 -6.668 -16.560 1.00 56.66 70 ALA A O 1
ATOM 534 N N . GLN A 1 71 ? 12.877 -5.384 -16.122 1.00 56.50 71 GLN A N 1
ATOM 535 C CA . GLN A 1 71 ? 11.938 -6.232 -16.872 1.00 56.50 71 GLN A CA 1
ATOM 536 C C . GLN A 1 71 ? 12.346 -6.390 -18.345 1.00 56.50 71 GLN A C 1
ATOM 538 O O . GLN A 1 71 ? 12.130 -7.455 -18.918 1.00 56.50 71 GLN A O 1
ATOM 543 N N . GLY A 1 72 ? 12.966 -5.366 -18.943 1.00 54.72 72 GLY A N 1
ATOM 544 C CA . GLY A 1 72 ? 13.523 -5.444 -20.295 1.00 54.72 72 GLY A CA 1
ATOM 545 C C . GLY A 1 72 ? 14.876 -6.163 -20.395 1.00 54.72 72 GLY A C 1
ATOM 546 O O . GLY A 1 72 ? 15.192 -6.693 -21.456 1.00 54.72 72 GLY A O 1
ATOM 547 N N . ALA A 1 73 ? 15.669 -6.196 -19.320 1.00 52.28 73 ALA A N 1
ATOM 548 C CA . ALA A 1 73 ? 17.060 -6.652 -19.343 1.00 52.28 73 ALA A CA 1
ATOM 549 C C . ALA A 1 73 ? 17.320 -8.004 -18.654 1.00 52.28 73 ALA A C 1
ATOM 551 O O . ALA A 1 73 ? 18.324 -8.637 -18.969 1.00 52.28 73 ALA A O 1
ATOM 552 N N . THR A 1 74 ? 16.478 -8.460 -17.715 1.00 52.50 74 THR A N 1
ATOM 553 C CA . THR A 1 74 ? 16.874 -9.531 -16.777 1.00 52.50 74 THR A CA 1
ATOM 554 C C . THR A 1 74 ? 16.230 -10.897 -16.970 1.00 52.50 74 THR A C 1
ATOM 556 O O . THR A 1 74 ? 16.680 -11.806 -16.281 1.00 52.50 74 THR A O 1
ATOM 559 N N . LEU A 1 75 ? 15.232 -11.095 -17.850 1.00 50.34 75 LEU A N 1
ATOM 560 C CA . LEU A 1 75 ? 14.587 -12.409 -18.096 1.00 50.34 75 LEU A CA 1
ATOM 561 C C . LEU A 1 75 ? 14.482 -13.316 -16.832 1.00 50.34 75 LEU A C 1
ATOM 563 O O . LEU A 1 75 ? 14.715 -14.519 -16.904 1.00 50.34 75 LEU A O 1
ATOM 567 N N . GLY A 1 76 ? 14.148 -12.747 -15.662 1.00 52.41 76 GLY A N 1
ATOM 568 C CA . GLY A 1 76 ? 13.850 -13.510 -14.442 1.00 52.41 76 GLY A CA 1
ATOM 569 C C . GLY A 1 76 ? 14.994 -13.907 -13.481 1.00 52.41 76 GLY A C 1
ATOM 570 O O . GLY A 1 76 ? 14.824 -14.898 -12.779 1.00 52.41 76 GLY A O 1
ATOM 571 N N . LEU A 1 77 ? 16.114 -13.181 -13.366 1.00 48.31 77 LEU A N 1
ATOM 572 C CA . LEU A 1 77 ? 17.146 -13.433 -12.327 1.00 48.31 77 LEU A CA 1
ATOM 573 C C . LEU A 1 77 ? 17.483 -12.143 -11.551 1.00 48.31 77 LEU A C 1
ATOM 575 O O . LEU A 1 77 ? 17.645 -11.103 -12.1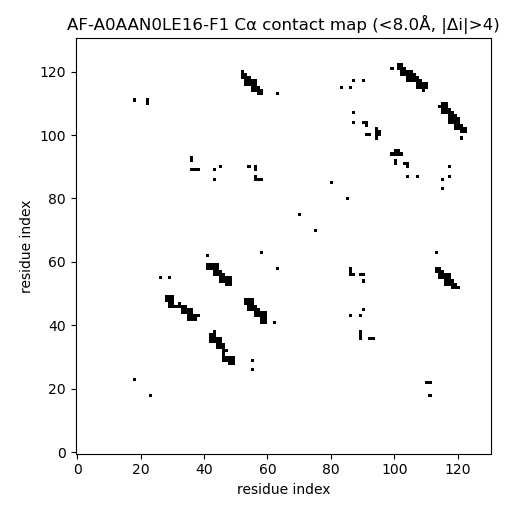77 1.00 48.31 77 LEU A O 1
ATOM 579 N N . ALA A 1 78 ? 17.680 -12.072 -10.233 1.00 57.69 78 ALA A N 1
ATOM 580 C CA . ALA A 1 78 ? 17.405 -12.934 -9.089 1.00 57.69 78 ALA A CA 1
ATOM 581 C C . ALA A 1 78 ? 17.317 -11.977 -7.879 1.00 57.69 78 ALA A C 1
ATOM 583 O O . ALA A 1 78 ? 18.288 -11.297 -7.553 1.00 57.69 78 ALA A O 1
ATOM 584 N N . ASP A 1 79 ? 16.151 -11.896 -7.248 1.00 57.66 79 ASP A N 1
ATOM 585 C CA . ASP A 1 79 ? 15.910 -11.183 -5.992 1.00 57.66 79 ASP A CA 1
ATOM 586 C C . ASP A 1 79 ? 15.119 -12.147 -5.100 1.00 57.66 79 ASP A C 1
ATOM 588 O O . ASP A 1 79 ? 14.247 -12.863 -5.598 1.00 57.66 79 ASP A O 1
ATOM 592 N N . THR A 1 80 ? 15.457 -12.247 -3.814 1.00 66.06 80 THR A N 1
ATOM 593 C CA . THR A 1 80 ? 14.825 -13.221 -2.904 1.00 66.06 80 THR A CA 1
ATOM 594 C C . THR A 1 80 ? 13.391 -12.843 -2.546 1.00 66.06 80 THR A C 1
ATOM 596 O O . THR A 1 80 ? 12.626 -13.706 -2.120 1.00 66.06 80 THR A O 1
ATOM 599 N N . MET A 1 81 ? 13.015 -11.578 -2.750 1.00 72.06 81 MET A N 1
ATOM 600 C CA . MET A 1 81 ? 11.633 -11.118 -2.693 1.00 72.06 81 MET A CA 1
ATOM 601 C C . MET A 1 81 ? 11.200 -10.614 -4.065 1.00 72.06 81 MET A C 1
ATOM 603 O O . MET A 1 81 ? 11.876 -9.798 -4.695 1.00 72.06 81 MET A O 1
ATOM 607 N N . THR A 1 82 ? 10.024 -11.056 -4.497 1.00 83.25 82 THR A N 1
ATOM 608 C CA . THR A 1 82 ? 9.337 -10.473 -5.653 1.00 83.25 82 THR A CA 1
ATOM 609 C C . THR A 1 82 ? 9.062 -8.979 -5.410 1.00 83.25 82 THR A C 1
ATOM 611 O O . THR A 1 82 ? 8.914 -8.561 -4.255 1.00 83.25 82 THR A O 1
ATOM 614 N N . PRO A 1 83 ? 8.989 -8.141 -6.461 1.00 81.88 83 PRO A N 1
ATOM 615 C CA . PRO A 1 83 ? 8.618 -6.731 -6.320 1.00 81.88 83 PRO A CA 1
ATOM 616 C C . PRO A 1 83 ? 7.344 -6.523 -5.490 1.00 81.88 83 PRO A C 1
ATOM 618 O O . PRO A 1 83 ? 7.270 -5.604 -4.679 1.00 81.88 83 PRO A O 1
ATOM 621 N N . GLU A 1 84 ? 6.371 -7.414 -5.647 1.00 85.56 84 GLU A N 1
ATOM 622 C CA . GLU A 1 84 ? 5.108 -7.429 -4.920 1.00 85.56 84 GLU A CA 1
ATOM 623 C C . GLU A 1 84 ? 5.307 -7.643 -3.418 1.00 85.56 84 GLU A C 1
ATOM 625 O O . GLU A 1 84 ? 4.789 -6.869 -2.616 1.00 85.56 84 GLU A O 1
ATOM 630 N N . GLN A 1 85 ? 6.120 -8.629 -3.028 1.00 89.62 85 GLN A N 1
ATOM 631 C CA . GLN A 1 85 ? 6.432 -8.896 -1.619 1.00 89.62 85 GLN A CA 1
ATOM 632 C C . GLN A 1 85 ? 7.134 -7.714 -0.942 1.00 89.62 85 GLN A C 1
ATOM 634 O O . GLN A 1 85 ? 6.929 -7.467 0.245 1.00 89.62 85 GLN A O 1
ATOM 639 N N . LYS A 1 86 ? 7.943 -6.954 -1.686 1.00 90.38 86 LYS A N 1
ATOM 640 C CA . LYS A 1 86 ? 8.595 -5.745 -1.162 1.00 90.38 86 LYS A CA 1
ATOM 641 C C . LYS A 1 86 ? 7.592 -4.619 -0.913 1.00 90.38 86 LYS A C 1
ATOM 643 O O . LYS A 1 86 ? 7.670 -3.939 0.109 1.00 90.38 86 LYS A O 1
ATOM 648 N N . LEU A 1 87 ? 6.628 -4.452 -1.819 1.00 92.69 87 LEU A N 1
ATOM 649 C CA . LEU A 1 87 ? 5.533 -3.494 -1.656 1.00 92.69 87 LEU A CA 1
ATOM 650 C C . LEU A 1 87 ? 4.626 -3.880 -0.476 1.00 92.69 87 LEU A C 1
ATOM 652 O O . LEU A 1 87 ? 4.254 -3.014 0.315 1.00 92.69 87 LEU A O 1
ATOM 656 N N . GLU A 1 88 ? 4.334 -5.170 -0.309 1.00 94.75 88 GLU A N 1
ATOM 657 C CA . GLU A 1 88 ? 3.571 -5.684 0.832 1.00 94.75 88 GLU A CA 1
ATOM 658 C C . GLU A 1 88 ? 4.304 -5.447 2.160 1.00 94.75 88 GLU A C 1
ATOM 660 O O . GLU A 1 88 ? 3.714 -4.960 3.126 1.00 94.75 88 GLU A O 1
ATOM 665 N N . ALA A 1 89 ? 5.614 -5.709 2.201 1.00 94.62 89 ALA A N 1
ATOM 666 C CA . ALA A 1 89 ? 6.438 -5.453 3.379 1.00 94.62 89 ALA A CA 1
ATOM 667 C C . ALA A 1 89 ? 6.440 -3.965 3.764 1.00 94.62 89 ALA A C 1
ATOM 669 O O . ALA A 1 89 ? 6.349 -3.638 4.948 1.00 94.62 89 ALA A O 1
ATOM 670 N N . ALA A 1 90 ? 6.480 -3.057 2.784 1.00 95.25 90 ALA A N 1
ATOM 671 C CA . ALA A 1 90 ? 6.355 -1.622 3.033 1.00 95.25 90 ALA A CA 1
ATOM 672 C C . ALA A 1 90 ? 4.969 -1.245 3.593 1.00 95.25 90 ALA A C 1
ATOM 674 O O . ALA A 1 90 ? 4.880 -0.418 4.504 1.00 95.25 90 ALA A O 1
ATOM 675 N N . ALA A 1 91 ? 3.892 -1.873 3.104 1.00 96.31 91 ALA A N 1
ATOM 676 C CA . ALA A 1 91 ? 2.545 -1.705 3.657 1.00 96.31 91 ALA A CA 1
ATOM 677 C C . ALA A 1 91 ? 2.487 -2.141 5.128 1.00 96.31 91 ALA A C 1
ATOM 679 O O . ALA A 1 91 ? 2.015 -1.395 5.987 1.00 96.31 91 ALA A O 1
ATOM 680 N N . GLN A 1 92 ? 3.032 -3.319 5.437 1.00 96.88 92 GLN A N 1
ATOM 681 C CA . GLN A 1 92 ? 3.086 -3.833 6.802 1.00 96.88 92 GLN A CA 1
ATOM 682 C C . GLN A 1 92 ? 3.947 -2.945 7.713 1.00 96.88 92 GLN A C 1
ATOM 684 O O . GLN A 1 92 ? 3.565 -2.676 8.853 1.00 96.88 92 GLN A O 1
ATOM 689 N N . GLN A 1 93 ? 5.077 -2.436 7.214 1.00 95.94 93 GLN A N 1
ATOM 690 C CA . GLN A 1 93 ? 5.932 -1.513 7.960 1.00 95.94 93 GLN A CA 1
ATOM 691 C C . GLN A 1 93 ? 5.196 -0.212 8.302 1.00 95.94 93 GLN A C 1
ATOM 693 O O . GLN A 1 93 ? 5.330 0.289 9.417 1.00 95.94 93 GLN A O 1
ATOM 698 N N . HIS A 1 94 ? 4.377 0.323 7.393 1.00 96.25 94 HIS A N 1
ATOM 699 C CA . HIS A 1 94 ? 3.538 1.495 7.674 1.00 96.25 94 HIS A CA 1
ATOM 700 C C . HIS A 1 94 ? 2.529 1.248 8.792 1.00 96.25 94 HIS A C 1
ATOM 702 O O . HIS A 1 94 ? 2.372 2.082 9.688 1.00 96.25 94 HIS A O 1
ATOM 708 N N . LEU A 1 95 ? 1.868 0.088 8.780 1.00 96.31 95 LEU A N 1
ATOM 709 C CA . LEU A 1 95 ? 0.962 -0.299 9.860 1.00 96.31 95 LEU A CA 1
ATOM 710 C C . LEU A 1 95 ? 1.714 -0.330 11.195 1.00 96.31 95 LEU A C 1
ATOM 712 O O . LEU A 1 95 ? 1.283 0.305 12.155 1.00 96.31 95 LEU A O 1
ATOM 716 N N . THR A 1 96 ? 2.899 -0.938 11.238 1.00 95.94 96 THR A N 1
ATOM 717 C CA . THR A 1 96 ? 3.766 -0.922 12.426 1.00 95.94 96 THR A CA 1
ATOM 718 C C . THR A 1 96 ? 4.124 0.499 12.871 1.00 95.94 96 THR A C 1
ATOM 720 O O . THR A 1 96 ? 3.936 0.840 14.038 1.00 95.94 96 THR A O 1
ATOM 723 N N . ASN A 1 97 ? 4.560 1.357 11.946 1.00 94.31 97 ASN A N 1
ATOM 724 C CA . ASN A 1 97 ? 4.971 2.736 12.234 1.00 94.31 97 ASN A CA 1
ATOM 725 C C . ASN A 1 97 ? 3.822 3.610 12.763 1.00 94.31 97 ASN A C 1
ATOM 727 O O . ASN A 1 97 ? 4.061 4.573 13.485 1.00 94.31 97 ASN A O 1
ATOM 731 N N . THR A 1 98 ? 2.576 3.278 12.416 1.00 93.94 98 THR A N 1
ATOM 732 C CA . THR A 1 98 ? 1.373 4.022 12.826 1.00 93.94 98 THR A CA 1
ATOM 733 C C . THR A 1 98 ? 0.688 3.444 14.067 1.00 93.94 98 THR A C 1
ATOM 735 O O . THR A 1 98 ? -0.452 3.798 14.359 1.00 93.94 98 THR A O 1
ATOM 738 N N . GLY A 1 99 ? 1.354 2.549 14.809 1.00 92.75 99 GLY A N 1
ATOM 739 C CA . GLY A 1 99 ? 0.781 1.917 16.006 1.00 92.75 99 GLY A CA 1
ATOM 740 C C . GLY A 1 99 ? -0.282 0.855 15.698 1.00 92.75 99 GLY A C 1
ATOM 741 O O . GLY A 1 99 ? -1.032 0.442 16.579 1.00 92.75 99 GLY A O 1
ATOM 742 N N . ARG A 1 100 ? -0.341 0.406 14.44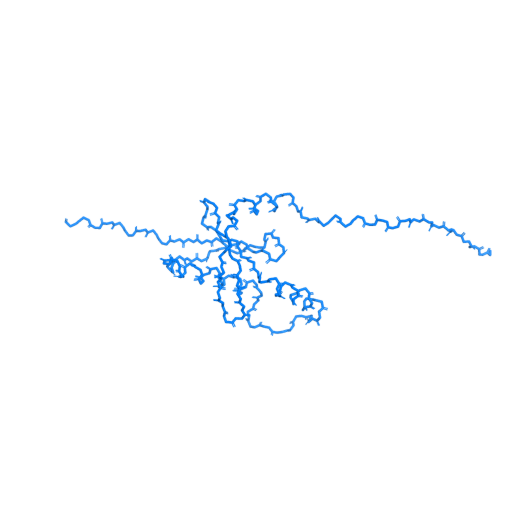1 1.00 94.31 100 ARG A N 1
ATOM 743 C CA . ARG A 1 100 ? -1.215 -0.648 13.912 1.00 94.31 100 ARG A CA 1
ATOM 744 C C . ARG A 1 100 ? -0.429 -1.928 13.605 1.00 94.31 100 ARG A C 1
ATOM 746 O O . ARG A 1 100 ? -0.834 -2.706 12.751 1.00 94.31 100 ARG A O 1
ATOM 753 N N . GLY A 1 101 ? 0.697 -2.172 14.280 1.00 92.25 101 GLY A N 1
ATOM 754 C CA . GLY A 1 101 ? 1.559 -3.340 14.025 1.00 92.25 101 GLY A CA 1
ATOM 755 C C . GLY A 1 101 ? 0.882 -4.698 14.256 1.00 92.25 101 GLY A C 1
ATOM 756 O O . GLY A 1 101 ? 1.330 -5.715 13.741 1.00 92.25 101 GLY A O 1
ATOM 757 N N . GLN A 1 102 ? -0.222 -4.713 15.000 1.00 92.94 102 GLN A N 1
ATOM 758 C CA . GLN A 1 102 ? -1.099 -5.864 15.196 1.00 92.94 102 GLN A CA 1
ATOM 759 C C . GLN A 1 102 ? -2.003 -6.159 13.990 1.00 92.94 102 GLN A C 1
ATOM 761 O O . GLN A 1 102 ? -2.550 -7.257 13.898 1.00 92.94 102 GLN A O 1
ATOM 766 N N . CYS A 1 103 ? -2.186 -5.190 13.091 1.00 95.25 103 CYS A N 1
ATOM 767 C CA . CYS A 1 103 ? -2.960 -5.359 11.872 1.00 95.25 103 CYS A CA 1
ATOM 768 C C . CYS A 1 103 ? -2.130 -6.112 10.834 1.00 95.25 103 CYS A C 1
ATOM 770 O O . CYS A 1 103 ? -0.923 -5.891 10.711 1.00 95.25 103 CYS A O 1
ATOM 772 N N . LYS A 1 104 ? -2.777 -7.004 10.087 1.00 95.81 104 LYS A N 1
ATOM 773 C CA . LYS A 1 104 ? -2.121 -7.864 9.099 1.00 95.81 104 LYS A CA 1
ATOM 774 C C . LYS A 1 104 ? -2.664 -7.587 7.716 1.00 95.81 104 LYS A C 1
ATOM 776 O O . LYS A 1 104 ? -3.876 -7.462 7.555 1.00 95.81 104 LYS A O 1
ATOM 781 N N . ILE A 1 105 ? -1.775 -7.556 6.728 1.00 96.50 105 ILE A N 1
ATOM 782 C CA . ILE A 1 105 ? -2.178 -7.587 5.324 1.00 96.50 105 ILE A CA 1
ATOM 783 C C . ILE A 1 105 ? -2.880 -8.925 5.049 1.00 96.50 105 ILE A C 1
ATOM 785 O O . ILE A 1 105 ? -2.354 -9.987 5.379 1.00 96.50 105 ILE A O 1
ATOM 789 N N . THR A 1 106 ? -4.085 -8.877 4.484 1.00 96.06 106 THR A N 1
ATOM 790 C CA . THR A 1 106 ? -4.881 -10.074 4.163 1.00 96.06 106 THR A CA 1
ATOM 791 C C . THR A 1 106 ? -4.939 -10.347 2.670 1.00 96.06 106 THR A C 1
ATOM 793 O O . THR A 1 106 ? -5.089 -11.499 2.263 1.00 96.06 106 THR A O 1
ATOM 796 N N . ARG A 1 107 ? -4.837 -9.302 1.840 1.00 93.88 107 ARG A N 1
ATOM 797 C CA . ARG A 1 107 ? -4.943 -9.397 0.379 1.00 93.88 107 ARG A CA 1
ATOM 798 C C . ARG A 1 107 ? -4.066 -8.355 -0.308 1.00 93.88 107 ARG A C 1
ATOM 800 O O . ARG A 1 107 ? -3.991 -7.221 0.156 1.00 93.88 107 ARG A O 1
ATOM 807 N N . GLY A 1 108 ? -3.472 -8.744 -1.439 1.00 93.06 108 GLY A N 1
ATOM 808 C CA . GLY A 1 108 ? -2.599 -7.917 -2.274 1.00 93.06 108 GLY A CA 1
ATOM 809 C C . GLY A 1 108 ? -2.986 -7.967 -3.754 1.00 93.06 108 GLY A C 1
ATOM 810 O O . GLY A 1 108 ? -3.162 -9.028 -4.345 1.00 93.06 108 GLY A O 1
ATOM 811 N N . TYR A 1 109 ? -3.170 -6.777 -4.302 1.00 90.44 109 TYR A N 1
ATOM 812 C CA . TYR A 1 109 ? -3.656 -6.384 -5.615 1.00 90.44 109 TYR A CA 1
ATOM 813 C C . TYR A 1 109 ? -2.811 -5.597 -6.598 1.00 90.44 109 TYR A C 1
ATOM 815 O O . TYR A 1 109 ? -2.455 -4.473 -6.259 1.00 90.44 109 TYR A O 1
ATOM 82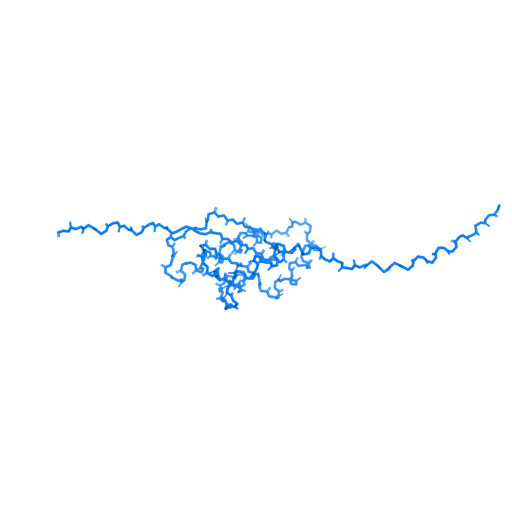3 N N . MET A 1 110 ? -2.581 -6.036 -7.836 1.00 90.00 110 MET A N 1
ATOM 824 C CA . MET A 1 110 ? -2.115 -5.073 -8.845 1.00 90.00 110 MET A CA 1
ATOM 825 C C . MET A 1 110 ? -3.301 -4.227 -9.322 1.00 90.00 110 MET A C 1
ATOM 827 O O . MET A 1 110 ? -4.149 -4.726 -10.059 1.00 90.00 110 MET A O 1
ATOM 831 N N . LEU A 1 111 ? -3.355 -2.952 -8.931 1.00 87.00 111 LEU A N 1
ATOM 832 C CA . LEU A 1 111 ? -4.422 -2.046 -9.374 1.00 87.00 111 LEU A CA 1
ATOM 833 C C . LEU A 1 111 ? -4.106 -1.434 -10.748 1.00 87.00 111 LEU A C 1
ATOM 835 O O . LEU A 1 111 ? -4.947 -1.385 -11.645 1.00 87.00 111 LEU A O 1
ATOM 839 N N . GLN A 1 112 ? -2.870 -0.969 -10.906 1.00 83.00 112 GLN A N 1
ATOM 840 C CA . GLN A 1 112 ? -2.315 -0.440 -12.148 1.00 83.00 112 GLN A CA 1
ATOM 841 C C . GLN A 1 112 ? -0.802 -0.486 -12.012 1.00 83.00 112 GLN A C 1
ATOM 843 O O . GLN A 1 112 ? -0.300 -0.002 -11.015 1.00 83.00 112 GLN A O 1
ATOM 848 N N . LYS A 1 113 ? -0.037 -0.980 -12.990 1.00 79.38 113 LYS A N 1
ATOM 849 C CA . LYS A 1 113 ? 1.433 -0.965 -12.863 1.00 79.38 113 LYS A CA 1
ATOM 850 C C . LYS A 1 113 ? 1.960 0.466 -12.640 1.00 79.38 113 LYS A C 1
ATOM 852 O O . LYS A 1 113 ? 1.583 1.351 -13.409 1.00 79.38 113 LYS A O 1
ATOM 857 N N . PRO A 1 114 ? 2.849 0.710 -11.656 1.00 80.62 114 PRO A N 1
ATOM 858 C CA . PRO A 1 114 ? 3.449 -0.205 -10.668 1.00 80.62 114 PRO A CA 1
ATOM 859 C C . PRO A 1 114 ? 2.821 -0.086 -9.257 1.00 80.62 114 PRO A C 1
ATOM 861 O O . PRO A 1 114 ? 3.480 -0.330 -8.253 1.00 80.62 114 PRO A O 1
ATOM 864 N N . LEU A 1 115 ? 1.572 0.362 -9.186 1.00 88.00 115 LEU A N 1
ATOM 865 C CA . LEU A 1 115 ? 0.752 0.549 -7.995 1.00 88.00 115 LEU A CA 1
ATOM 866 C C . LEU A 1 115 ? 0.069 -0.756 -7.580 1.00 88.00 115 LEU A C 1
ATOM 868 O O . LEU A 1 115 ? -0.657 -1.380 -8.365 1.00 88.00 115 LEU A O 1
ATOM 872 N N . PHE A 1 116 ? 0.256 -1.112 -6.316 1.00 94.00 116 PHE A N 1
ATOM 873 C CA . PHE A 1 116 ? -0.432 -2.226 -5.687 1.00 94.00 116 PHE A CA 1
ATOM 874 C C . PHE A 1 116 ? -1.323 -1.740 -4.556 1.00 94.00 116 PHE A C 1
ATOM 876 O O . PHE A 1 116 ? -0.933 -0.857 -3.799 1.00 94.00 116 PHE A O 1
ATOM 883 N N . GLU A 1 117 ? -2.511 -2.315 -4.434 1.00 95.50 117 GLU A N 1
ATOM 884 C CA . GLU A 1 117 ? -3.388 -2.100 -3.290 1.00 95.50 117 GLU A CA 1
ATOM 885 C C . GLU A 1 117 ? -3.322 -3.311 -2.357 1.00 95.50 117 GLU A C 1
ATOM 887 O O . GLU A 1 117 ? -3.423 -4.459 -2.790 1.00 95.50 117 GLU A O 1
ATOM 892 N N . PHE A 1 118 ? -3.165 -3.042 -1.065 1.00 97.31 118 PHE A N 1
ATOM 893 C CA . PHE A 1 118 ? -3.140 -4.048 -0.016 1.00 97.31 118 PHE A CA 1
ATOM 894 C C . PHE A 1 118 ? -4.224 -3.759 1.011 1.00 97.31 118 PHE A C 1
ATOM 896 O O . PHE A 1 118 ? -4.282 -2.658 1.557 1.00 97.31 118 PHE A O 1
ATOM 903 N N . TRP A 1 119 ? -5.060 -4.752 1.299 1.00 96.94 119 TRP A N 1
ATOM 904 C CA . TRP A 1 119 ? -6.024 -4.675 2.394 1.00 96.94 119 TRP A CA 1
ATOM 905 C C . TRP A 1 119 ? -5.442 -5.247 3.664 1.00 96.94 119 TRP A C 1
ATOM 907 O O . TRP A 1 119 ? -4.699 -6.229 3.623 1.00 96.94 119 TRP A O 1
ATOM 917 N N . PHE A 1 120 ? -5.835 -4.664 4.786 1.00 96.62 120 PHE A N 1
ATOM 918 C CA . PHE A 1 120 ? -5.443 -5.129 6.100 1.00 96.62 120 PHE A CA 1
ATOM 919 C C . PHE A 1 120 ? -6.648 -5.331 7.003 1.00 96.62 120 PHE A C 1
ATOM 921 O O . PHE A 1 120 ? -7.691 -4.711 6.838 1.00 96.62 120 PHE A O 1
ATOM 928 N N . GLU A 1 121 ? -6.476 -6.199 7.987 1.00 96.31 121 GLU A N 1
ATOM 929 C CA . GLU A 1 121 ? -7.432 -6.379 9.068 1.00 96.31 121 GLU A CA 1
ATOM 930 C C . GLU A 1 121 ? -6.722 -6.156 10.395 1.00 96.31 121 GLU A C 1
ATOM 932 O O . GLU A 1 121 ? -5.611 -6.644 10.624 1.00 96.31 121 GLU A O 1
ATOM 937 N N . CYS A 1 122 ? -7.373 -5.400 11.271 1.00 92.56 122 CYS A N 1
ATOM 938 C CA . CYS A 1 122 ? -6.915 -5.176 12.629 1.00 92.56 122 CYS A CA 1
ATOM 939 C C . CYS A 1 122 ? -7.694 -6.086 13.587 1.00 92.56 122 CYS A C 1
ATOM 941 O O . CYS A 1 122 ? -8.913 -6.205 13.448 1.00 92.56 122 CYS A O 1
ATOM 943 N N . PRO A 1 123 ? -7.034 -6.711 14.579 1.00 90.06 123 PRO A N 1
ATOM 944 C CA . PRO A 1 123 ? -7.743 -7.439 15.618 1.00 90.06 123 PRO A CA 1
ATOM 945 C C . PRO A 1 123 ? -8.739 -6.509 16.314 1.00 90.06 123 PRO A C 1
ATOM 947 O O . PRO A 1 123 ? -8.434 -5.343 16.582 1.00 90.06 123 PRO A O 1
ATOM 950 N N . ALA A 1 124 ? -9.930 -7.037 16.600 1.00 80.56 124 ALA A N 1
ATOM 951 C CA . ALA A 1 124 ? -10.955 -6.295 17.315 1.00 80.56 124 ALA A CA 1
ATOM 952 C C . ALA A 1 124 ? -10.407 -5.810 18.672 1.00 80.56 124 ALA A C 1
ATOM 954 O O . ALA A 1 124 ? -9.669 -6.556 19.329 1.00 80.56 124 ALA A O 1
ATOM 955 N N . PRO A 1 125 ? -10.766 -4.593 19.122 1.00 68.62 125 PRO A N 1
ATOM 956 C CA . PRO A 1 125 ? -10.462 -4.164 20.478 1.00 68.62 125 PRO A CA 1
ATOM 957 C C . PRO A 1 125 ? -11.024 -5.200 21.452 1.00 68.62 125 PRO A C 1
ATOM 959 O O . PRO A 1 125 ? -12.197 -5.567 21.351 1.00 68.62 125 PRO A O 1
ATOM 962 N N . LEU A 1 126 ? -10.193 -5.698 22.371 1.00 69.00 126 LEU A N 1
ATOM 963 C CA . LEU A 1 126 ? -10.661 -6.622 23.403 1.00 69.00 126 LEU A CA 1
ATOM 964 C C . LEU A 1 126 ? -11.853 -5.982 24.137 1.00 69.00 126 LEU A C 1
ATOM 966 O O . LEU A 1 126 ? -11.782 -4.794 24.470 1.00 69.00 126 LEU A O 1
ATOM 970 N N . PRO A 1 127 ? -12.948 -6.723 24.389 1.00 64.56 127 PRO A N 1
ATOM 971 C CA . PRO A 1 127 ? -14.067 -6.179 25.141 1.00 64.56 127 PRO A CA 1
ATOM 972 C C . PRO A 1 127 ? -13.563 -5.758 26.523 1.00 64.56 127 PRO A C 1
ATOM 974 O O . PRO A 1 127 ? -12.930 -6.548 27.224 1.00 64.56 127 PRO A O 1
ATOM 977 N N . ALA A 1 128 ? -13.818 -4.503 26.899 1.00 61.88 128 ALA A N 1
ATOM 978 C CA . ALA A 1 128 ? -13.446 -3.986 28.209 1.00 61.88 128 ALA A CA 1
ATOM 979 C C . ALA A 1 128 ? -14.089 -4.864 29.293 1.00 61.88 128 ALA A C 1
ATOM 981 O O . ALA A 1 128 ? -15.316 -4.906 29.422 1.00 61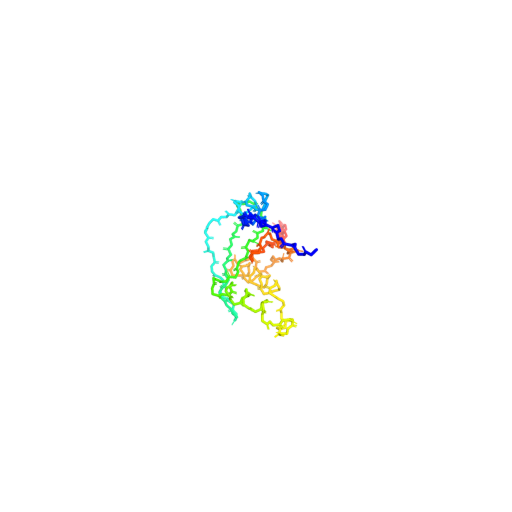.88 128 ALA A O 1
ATOM 982 N N . SER A 1 129 ? -13.268 -5.588 30.055 1.00 63.91 129 SER A N 1
ATOM 983 C CA . SER A 1 129 ? -13.735 -6.332 31.219 1.00 63.91 129 SER A CA 1
ATOM 984 C C . SER A 1 129 ? -14.267 -5.326 32.238 1.00 63.91 129 SER A C 1
ATOM 986 O O . SER A 1 129 ? -13.504 -4.517 32.766 1.00 63.91 129 SER A O 1
ATOM 988 N N . LYS A 1 130 ? -15.577 -5.347 32.494 1.00 53.97 130 LYS A N 1
ATOM 989 C CA . LYS A 1 130 ? -16.151 -4.660 33.653 1.00 53.97 130 LYS A CA 1
ATOM 990 C C . LYS A 1 130 ? -15.663 -5.396 34.905 1.00 53.97 130 LYS A C 1
ATOM 992 O O . LYS A 1 130 ? -16.019 -6.560 35.076 1.00 53.97 130 LYS A O 1
ATOM 997 N N . THR A 1 131 ? -14.841 -4.733 35.712 1.00 55.84 131 THR A N 1
ATOM 998 C CA . THR A 1 131 ? -14.559 -5.118 37.103 1.00 55.84 131 THR A CA 1
ATOM 999 C C . THR A 1 131 ? -15.556 -4.422 38.011 1.00 55.84 131 THR A C 1
ATOM 1001 O O . THR A 1 131 ? -15.831 -3.227 37.749 1.00 55.84 131 THR A O 1
#

Secondary structure (DSSP, 8-state):
--------------------HHHHHHHTTB-S-PEEEEETTEEEEEEEBSSSSEEEEE--HHHHHHHHHHHHH-TT---SS-HHHHHHHHHHHHHHHTT-TT-EEEEEEEEETTEEEEEEEPPPPPP----

pLDDT: mean 78.17, std 17.88, range [34.38, 97.31]

=== Feature glossary ===
Feature key, reading from the visual/contextual features back to the raw sequence:

Rendered structure images. Six rendered views show the 3D structure from the faces of a cube — i.e. along ±x, ±y, ±z. Rendering representation is drawn randomly per protein from cartoon (secondary-structure ribbons), sticks (backbone bonds), or molecular surface; coloring is either N→C rainbow (blue at the N-terminus through red at the C-terminus) or one color per chain.

Contact-map, Ramachandran, and PAE plots. The contact map is a binary N×N matrix image: pixel (i, j) is dark where Cα_i and Cα_j are within 8 Å and |i−j|>4. Because the |i−j|>4 filter removes local helical contacts, off-diagonal stripes parallel to the main diagonal indicate parallel β-sheets; stripes perpendicular to it indicate antiparallel β-sheets. The Ramachandran plot scatters every residue's (φ, ψ) pair against the sterically allowed regions. The PAE heatmap renders the predicted-aligned-error matrix.
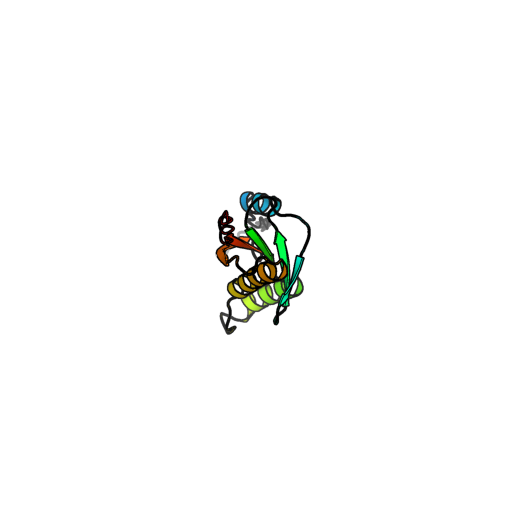
InterPro / GO / CATH / organism. Database cross-references. InterPro integrates a dozen domain/family signature databases into unified entries with residue-range hits. GO terms attach function/process/location labels with evidence codes. CATH codes position the fold in a four-level structural taxonomy. Organism is the NCBI-taxonomy species name.

Nearest PDB structures. The Foldseek neighbor list gives the closest experimentally determined structures in the PDB, ranked by structural alignment. TM-score near 1 means near-identical fold; near 0.3 means only rough topology match. This is how one finds what a novel AlphaFold prediction most resembles in the solved-structure universe.

Predicted aligned error. PAE(i, j) answers: if I align the predicted and true structures on residue i, how far off (in Å) do I expect residue j to be? A block-diagonal PAE matrix with low values on the blocks and high values off-diagonal is the signature of a multi-domain protein with confidently predicted domains but uncertain inter-domain orientation.

Solvent-accessible surface area. Accessible surface area quantifies burial. A residue with SASA near zero is packed into the hydrophobic core; one with SASA >100 Å² sits on the surface. Computed here via the Shrake–Rupley numerical algorithm with a 1.4 Å probe.

B-factor. B-factor (Debye–Waller factor) reflects atomic displacement in 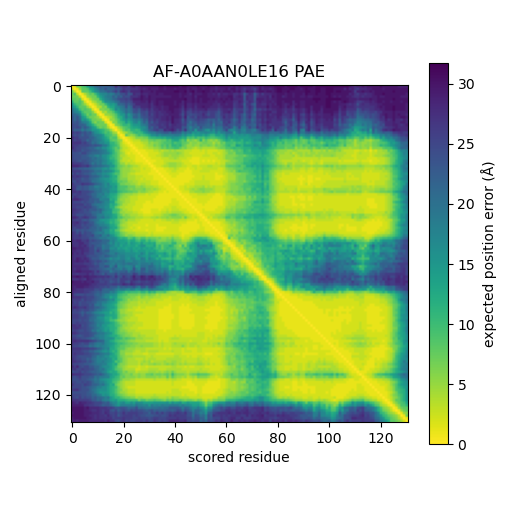the crystal lattice. It is an experimental observable (units Å²), not a prediction; low values mean the atom is pinned down, high values mean it moves or is heterogeneous across the crystal.

pLDDT. For AlphaFold models, the B-factor field carries pLDDT — the model's own estimate of local accuracy on a 0–100 scale. Regions with pLDDT<50 should be treated as essentially unmodeled; they often correspond to intrinsically disordered segments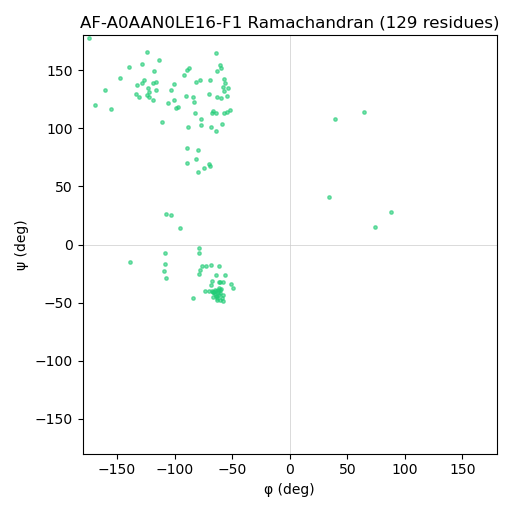.

Backbone torsions (φ/ψ). φ (phi) and ψ (psi) are the two rotatable backbone dihedrals per residue: φ is the C(i-1)–N–Cα–C torsion, ψ is the N–Cα–C–N(i+1) torsion, both in degrees on (−180°, 180°]. α-helical residues cluster near (−60°, −45°); β-strand residues near (−120°, +130°). A Ramachandran plot is simply a scatter of (φ, ψ) for every residue.

Radius of gyration, Cα contacts, bounding box. Radius of gyration (Rg) is the root-mean-square distance of Cα atoms from their centroid — a single number for overall size and compactness. A globular domain of N residues has Rg ≈ 2.2·N^0.38 Å; an extended or disordered chain has a much larger Rg. The Cα contact count is the number of residue pairs whose Cα atoms are within 8 Å and are more than four positions apart in sequence — a standard proxy for tertiary packing density. The bounding box is the smallest axis-aligned box enclosing all Cα atoms.

Secondary structure (3-state, P-SEA). Three-state secondary structure (P-SEA) collapses the eight DSSP classes into helix (a), strand (b), and coil (c). P-SEA assigns these from Cα geometry alone — distances and angles — without requiring backbone oxygens, so it works on any Cα trace.

Secondary structure (8-state, DSSP). DSSP 8-state secondary structure assigns each residue one of H (α-helix), G (3₁₀-helix), I (π-helix), E (extended β-strand), B (isolated β-bridge), T (hydrogen-bonded turn), S (bend), or '-' (coil). The assignment is computed from backbone hydrogen-bond geometry via the Kabsch–Sander algorithm.

Foldseek 3Di. A 3Di character summarizes, for each residue, the relative orientation of the Cα frame of its nearest spatial neighbor. Because it encodes fold topology rather than chemistry, 3Di alignments detect remote structural similarity that sequence alignment misses.

mmCIF coordinates. The mmCIF block holds the 3D Cartesian coordinates of each backbone atom (N, Cα, C, O) in ångströms. mmCIF is the PDB's canonical archive format — a tagged-loop text representation of the atomic model.

Sequence. Sequence gives the chain of amino acids in standard one-letter code (A=alanine, C=cysteine, …, Y=tyrosine), read N→C. It is the only feature that is directly encoded by the gene; all structural features are derived from the folded form of this sequence.